Protein AF-Q31PN4-F1 (afdb_monomer)

Foldseek 3Di:
DADDADDPLLVLLCVQPLVVLLVLLVVLLVVVVVVDQKDKDKDKDWAFDPPADPVLVVLLVVLVVCLVVDDPVCNVVSVVVNVVGTGTDIWIKMWIDHPPDIDIDTSSVLSCCLQPVPDDPPDDGNSHGDCQQADPVSHGPNVSSNVSSNVSSVVVVVVSVVVPDDPPPPDD

Nearest PDB structures (foldseek):
  6ywy-assembly1_g  TM=1.983E-01  e=2.028E+00  Neurospora crassa
  2psm-assembly2_B  TM=2.225E-01  e=4.248E+00  Mus musculus

pLDDT: mean 89.99, std 12.26, range [38.69, 97.94]

Sequence (172 aa):
MPPTFVTDQAWQAAEAVLQPSFIRLIDNLRQVLEASDWQHQVDQQLLWPEGTSDQDQQRWQDLELQLYRASEEEAPALEQELAALPTPQPVYTLQLEQGDRHHQFDLWELCWQLCCPAWQPSGDYDGQVDPVLLTPDGECDWDQLEIKTRQFVEQLLARLNSASEPETVSDR

Solvent-accessible surface area (backbone atoms only — not comparable to full-atom values): 10001 Å² total; per-residue (Å²): 104,82,82,52,55,80,42,73,68,32,40,51,44,41,65,44,35,52,63,63,44,44,54,48,41,54,52,41,44,51,60,54,38,76,77,46,84,49,46,74,47,80,47,80,46,74,49,64,55,91,89,68,47,74,68,58,55,52,50,45,55,57,41,51,61,46,44,78,70,43,51,86,83,51,32,63,61,42,52,56,55,48,71,75,47,90,72,57,44,83,43,45,35,41,40,38,40,48,90,94,46,74,48,78,42,54,51,63,59,53,36,43,44,70,44,19,74,83,55,49,75,87,53,94,51,78,27,65,54,46,66,72,38,38,40,100,87,53,42,55,27,65,67,48,41,51,55,51,39,45,52,51,47,54,50,52,54,49,47,65,60,55,75,66,65,75,82,77,80,77,87,127

Radius of gyration: 20.25 Å; Cα contacts (8 Å, |Δi|>4): 193; chains: 1; bounding box: 44×60×55 Å

Secondary structure (DSSP, 8-state):
-PPP--SHHHHHHHHHHHHHHHHHHHHHHHHHHHTSS-EEEEEEEEEPPTT--HHHHHHHHHHHHHHTT--TTTHHHHHHHHTTSPPPEEEEEEEEEETTEEEEEEHHHHHHHHH-TT--TTS-------GGGB-TTSSB-HHHHHHHHHHHHHHHHHHHHHTT--------

Organism: Synechococcus elongatus (strain ATCC 33912 / PCC 7942 / FACHB-805) (NCBI:txid1140)

Mean predicted aligned error: 7.04 Å

Structure (mmCIF, N/CA/C/O backbone):
data_AF-Q31PN4-F1
#
_entry.id   AF-Q31PN4-F1
#
loop_
_atom_site.group_PDB
_atom_site.id
_atom_site.type_symbol
_atom_site.label_atom_id
_atom_site.label_alt_id
_atom_site.label_comp_id
_atom_site.label_asym_id
_atom_site.label_entity_id
_atom_site.label_seq_id
_atom_site.pdbx_PDB_ins_code
_atom_site.Cartn_x
_atom_site.Cartn_y
_atom_site.Cartn_z
_atom_site.occupancy
_atom_site.B_iso_or_equiv
_atom_site.auth_seq_id
_atom_site.auth_comp_id
_atom_site.auth_asym_id
_atom_site.auth_atom_id
_atom_site.pdbx_PDB_model_num
ATOM 1 N N . MET A 1 1 ? 1.015 -12.247 5.295 1.00 69.88 1 MET A N 1
ATOM 2 C CA . MET A 1 1 ? 1.498 -11.436 6.444 1.00 69.88 1 MET A CA 1
ATOM 3 C C . MET A 1 1 ? 2.506 -10.432 5.929 1.00 69.88 1 MET A C 1
ATOM 5 O O . MET A 1 1 ? 3.342 -10.865 5.155 1.00 69.88 1 MET A O 1
ATOM 9 N N . PRO A 1 2 ? 2.481 -9.160 6.346 1.00 79.69 2 PRO A N 1
ATOM 10 C CA . PRO A 1 2 ? 3.477 -8.181 5.909 1.00 79.69 2 PRO A CA 1
ATOM 11 C C . PRO A 1 2 ? 4.916 -8.596 6.281 1.00 79.69 2 PRO A C 1
ATOM 13 O O . PRO A 1 2 ? 5.099 -9.354 7.240 1.00 79.69 2 PRO A O 1
ATOM 16 N N . PRO A 1 3 ? 5.942 -8.107 5.558 1.00 82.44 3 PRO A N 1
ATOM 17 C CA . PRO A 1 3 ? 7.336 -8.240 5.971 1.00 82.44 3 PRO A CA 1
ATOM 18 C C . PRO A 1 3 ? 7.581 -7.580 7.335 1.00 82.44 3 PRO A C 1
ATOM 20 O O . PRO A 1 3 ? 7.046 -6.509 7.625 1.00 82.44 3 PRO A O 1
ATOM 23 N N . THR A 1 4 ? 8.435 -8.199 8.151 1.00 85.44 4 THR A N 1
ATOM 24 C CA . THR A 1 4 ? 8.878 -7.636 9.433 1.00 85.44 4 THR A CA 1
ATOM 25 C C . THR A 1 4 ? 10.203 -6.905 9.243 1.00 85.44 4 THR A C 1
ATOM 27 O O . THR A 1 4 ? 11.208 -7.518 8.894 1.00 85.44 4 THR A O 1
ATOM 30 N N . PHE A 1 5 ? 10.220 -5.602 9.512 1.00 87.12 5 PHE A N 1
ATOM 31 C CA . PHE A 1 5 ? 11.425 -4.772 9.470 1.00 87.12 5 PHE A CA 1
ATOM 32 C C . PHE A 1 5 ? 12.066 -4.718 10.861 1.00 87.12 5 PHE A C 1
ATOM 34 O O . PHE A 1 5 ? 11.490 -4.153 11.788 1.00 87.12 5 PHE A O 1
ATOM 41 N N . VAL A 1 6 ? 13.233 -5.353 11.023 1.00 86.50 6 VAL A N 1
ATOM 42 C CA . VAL A 1 6 ? 13.839 -5.589 12.352 1.00 86.50 6 VAL A CA 1
ATOM 43 C C . VAL A 1 6 ? 14.706 -4.422 12.835 1.00 86.50 6 VAL A C 1
ATOM 45 O O . VAL A 1 6 ? 14.822 -4.203 14.039 1.00 86.50 6 VAL A O 1
ATOM 48 N N . THR A 1 7 ? 15.339 -3.685 11.922 1.00 90.19 7 THR A N 1
ATOM 49 C CA . THR A 1 7 ? 16.259 -2.588 12.261 1.00 90.19 7 THR A CA 1
ATOM 50 C C . THR A 1 7 ? 15.661 -1.235 11.901 1.00 90.19 7 THR A C 1
ATOM 52 O O . THR A 1 7 ? 14.897 -1.133 10.942 1.00 90.19 7 THR A O 1
ATOM 55 N N . ASP A 1 8 ? 16.069 -0.179 12.612 1.00 90.25 8 ASP A N 1
ATOM 56 C CA . ASP A 1 8 ? 15.654 1.198 12.303 1.00 90.25 8 ASP A CA 1
ATOM 57 C C . ASP A 1 8 ? 15.979 1.572 10.851 1.00 90.25 8 ASP A C 1
ATOM 59 O O . ASP A 1 8 ? 15.171 2.188 10.166 1.00 90.25 8 ASP A O 1
ATOM 63 N N . GLN A 1 9 ? 17.140 1.136 10.351 1.00 90.69 9 GLN A N 1
ATOM 64 C CA . GLN A 1 9 ? 17.549 1.366 8.966 1.00 90.69 9 GLN A CA 1
ATOM 65 C C . GLN A 1 9 ? 16.625 0.657 7.964 1.00 90.69 9 GLN A C 1
ATOM 67 O O . GLN A 1 9 ? 16.260 1.243 6.948 1.00 90.69 9 GLN A O 1
ATOM 72 N N . ALA A 1 10 ? 16.236 -0.592 8.240 1.00 91.12 10 ALA A N 1
ATOM 73 C CA . ALA A 1 10 ? 15.297 -1.327 7.396 1.00 91.12 10 ALA A CA 1
ATOM 74 C C . ALA A 1 10 ? 13.911 -0.667 7.402 1.00 91.12 10 ALA A C 1
ATOM 76 O O . ALA A 1 10 ? 13.257 -0.585 6.366 1.00 91.12 10 ALA A O 1
ATOM 77 N N . TRP A 1 11 ? 13.497 -0.143 8.557 1.00 92.31 11 TRP A N 1
ATOM 78 C CA . TRP A 1 11 ? 12.243 0.585 8.707 1.00 92.31 11 TRP A CA 1
ATOM 79 C C . TRP A 1 11 ? 12.240 1.902 7.923 1.00 92.31 11 TRP A C 1
ATOM 81 O O . TRP A 1 11 ? 11.311 2.154 7.164 1.00 92.31 11 TRP A O 1
ATOM 91 N N . GLN A 1 12 ? 13.305 2.700 8.035 1.00 92.75 12 GLN A N 1
ATOM 92 C CA . GLN A 1 12 ? 13.472 3.949 7.282 1.00 92.75 12 GLN A CA 1
ATOM 93 C C . GLN A 1 12 ? 13.471 3.705 5.769 1.00 92.75 12 GLN A C 1
ATOM 95 O O . GLN A 1 12 ? 12.808 4.420 5.022 1.00 92.75 12 GLN A O 1
ATOM 100 N N . ALA A 1 13 ? 14.167 2.658 5.319 1.00 94.00 13 ALA A N 1
ATOM 101 C CA . ALA A 1 13 ? 14.159 2.249 3.920 1.00 94.00 13 ALA A CA 1
ATOM 102 C C . ALA A 1 13 ? 12.745 1.883 3.443 1.00 94.00 13 ALA A C 1
ATOM 104 O O . ALA A 1 13 ? 12.325 2.309 2.369 1.00 94.00 13 ALA A O 1
ATOM 105 N N . ALA A 1 14 ? 11.999 1.113 4.240 1.00 93.50 14 ALA A N 1
ATOM 106 C CA . ALA A 1 14 ? 10.629 0.722 3.924 1.00 93.50 14 ALA A CA 1
ATOM 107 C C . ALA A 1 14 ? 9.690 1.931 3.855 1.00 93.50 14 ALA A C 1
ATOM 109 O O . ALA A 1 14 ? 8.929 2.061 2.897 1.00 93.50 14 ALA A O 1
ATOM 110 N N . GLU A 1 15 ? 9.776 2.837 4.827 1.00 93.50 15 GLU A N 1
ATOM 111 C CA . GLU A 1 15 ? 8.999 4.076 4.861 1.00 93.50 15 GLU A CA 1
ATOM 112 C C . GLU A 1 15 ? 9.251 4.935 3.615 1.00 93.50 15 GLU A C 1
ATOM 114 O O . GLU A 1 15 ? 8.301 5.437 3.013 1.00 93.50 15 GLU A O 1
ATOM 119 N N . ALA A 1 16 ? 10.509 5.023 3.168 1.00 95.38 16 ALA A N 1
ATOM 120 C CA . ALA A 1 16 ? 10.875 5.788 1.983 1.00 95.38 16 ALA A CA 1
ATOM 121 C C . ALA A 1 16 ? 10.234 5.249 0.691 1.00 95.38 16 ALA A C 1
ATOM 123 O O . ALA A 1 16 ? 9.900 6.045 -0.186 1.00 95.38 16 ALA A O 1
ATOM 124 N N . VAL A 1 17 ? 10.049 3.926 0.549 1.00 96.75 17 VAL A N 1
ATOM 125 C CA . VAL A 1 17 ? 9.637 3.321 -0.735 1.00 96.75 17 VAL A CA 1
ATOM 126 C C . VAL A 1 17 ? 8.220 2.764 -0.773 1.00 96.75 17 VAL A C 1
ATOM 128 O O . VAL A 1 17 ? 7.647 2.702 -1.859 1.00 96.75 17 VAL A O 1
ATOM 131 N N . LEU A 1 18 ? 7.628 2.333 0.347 1.00 94.00 18 LEU A N 1
ATOM 132 C CA . LEU A 1 18 ? 6.382 1.553 0.320 1.00 94.00 18 LEU A CA 1
ATOM 133 C C . LEU A 1 18 ? 5.212 2.336 -0.282 1.00 94.00 18 LEU A C 1
ATOM 135 O O . LEU A 1 18 ? 4.536 1.828 -1.176 1.00 94.00 18 LEU A O 1
ATOM 139 N N . GLN A 1 19 ? 4.989 3.578 0.153 1.00 93.50 19 GLN A N 1
ATOM 140 C CA . GLN A 1 19 ? 3.889 4.389 -0.375 1.00 93.50 19 GLN A CA 1
ATOM 141 C C . GLN A 1 19 ? 4.109 4.774 -1.856 1.00 93.50 19 GLN A C 1
ATOM 143 O O . GLN A 1 19 ? 3.200 4.525 -2.655 1.00 93.50 19 GLN A O 1
ATOM 148 N N . PRO A 1 20 ? 5.284 5.294 -2.276 1.00 96.31 20 PRO A N 1
ATOM 149 C CA . PRO A 1 20 ? 5.582 5.509 -3.693 1.00 96.31 20 PRO A CA 1
ATOM 150 C C . PRO A 1 20 ? 5.377 4.261 -4.554 1.00 96.31 20 PRO A C 1
ATOM 152 O O . PRO A 1 20 ? 4.792 4.340 -5.637 1.00 96.31 20 PRO A O 1
ATOM 155 N N . SER A 1 21 ? 5.819 3.104 -4.057 1.00 97.06 21 SER A N 1
ATOM 156 C CA . SER A 1 21 ? 5.741 1.836 -4.783 1.00 97.06 21 SER A CA 1
ATOM 157 C C . SER A 1 21 ? 4.311 1.357 -4.947 1.00 97.06 21 SER A C 1
ATOM 159 O O . SER A 1 21 ? 3.936 0.940 -6.040 1.00 97.06 21 SER A O 1
ATOM 161 N N . PHE A 1 22 ? 3.487 1.479 -3.907 1.00 96.00 22 PHE A N 1
ATOM 162 C CA . PHE A 1 22 ? 2.076 1.114 -3.974 1.00 96.00 22 PHE A CA 1
ATOM 163 C C . PHE A 1 22 ? 1.324 1.957 -5.015 1.00 96.00 22 PHE A C 1
ATOM 165 O O . PHE A 1 22 ? 0.595 1.420 -5.849 1.00 96.00 22 PHE A O 1
ATOM 172 N N . ILE A 1 23 ? 1.563 3.275 -5.029 1.00 94.75 23 ILE A N 1
ATOM 173 C CA . ILE A 1 23 ? 0.966 4.190 -6.013 1.00 94.75 23 ILE A CA 1
ATOM 174 C C . ILE A 1 23 ? 1.411 3.816 -7.432 1.00 94.75 23 ILE A C 1
ATOM 176 O O . ILE A 1 23 ? 0.576 3.662 -8.326 1.00 94.75 23 ILE A O 1
ATOM 180 N N . ARG A 1 24 ? 2.720 3.628 -7.647 1.00 97.19 24 ARG A N 1
ATOM 181 C CA . ARG A 1 24 ? 3.263 3.287 -8.971 1.00 97.19 24 ARG A CA 1
ATOM 182 C C . ARG A 1 24 ? 2.794 1.929 -9.464 1.00 97.19 24 ARG A C 1
ATOM 184 O O . ARG A 1 24 ? 2.563 1.783 -10.664 1.00 97.19 24 ARG A O 1
ATOM 191 N N . LEU A 1 25 ? 2.631 0.962 -8.564 1.00 97.31 25 LEU A N 1
ATOM 192 C CA . LEU A 1 25 ? 2.119 -0.365 -8.880 1.00 97.31 25 LEU A CA 1
ATOM 193 C C . LEU A 1 25 ? 0.700 -0.282 -9.435 1.00 97.31 25 LEU A C 1
ATOM 195 O O . LEU A 1 25 ? 0.440 -0.834 -10.501 1.00 97.31 25 LEU A O 1
ATOM 199 N N . ILE A 1 26 ? -0.196 0.439 -8.757 1.00 95.50 26 ILE A N 1
ATOM 200 C CA . ILE A 1 26 ? -1.581 0.619 -9.213 1.00 95.50 26 ILE A CA 1
ATOM 201 C C . ILE A 1 26 ? -1.624 1.345 -10.560 1.00 95.50 26 ILE A C 1
ATOM 203 O O . ILE A 1 26 ? -2.346 0.920 -11.463 1.00 95.50 26 ILE A O 1
ATOM 207 N N . ASP A 1 27 ? -0.838 2.413 -10.716 1.00 95.94 27 ASP A N 1
ATOM 208 C CA . ASP A 1 27 ? -0.781 3.173 -11.966 1.00 95.94 27 ASP A CA 1
ATOM 209 C C . ASP A 1 27 ? -0.331 2.302 -13.149 1.00 95.94 27 ASP A C 1
ATOM 211 O O . ASP A 1 27 ? -0.982 2.304 -14.198 1.00 95.94 27 ASP A O 1
ATOM 215 N N . ASN A 1 28 ? 0.743 1.526 -12.971 1.00 96.75 28 ASN A N 1
ATOM 216 C CA . ASN A 1 28 ? 1.262 0.630 -14.004 1.00 96.75 28 ASN A CA 1
ATOM 217 C C . ASN A 1 28 ? 0.309 -0.542 -14.277 1.00 96.75 28 ASN A C 1
ATOM 219 O O . ASN A 1 28 ? 0.103 -0.891 -15.438 1.00 96.75 28 ASN A O 1
ATOM 223 N N . LEU A 1 29 ? -0.316 -1.122 -13.244 1.00 96.25 29 LEU A N 1
ATOM 224 C CA . LEU A 1 29 ? -1.352 -2.148 -13.414 1.00 96.25 29 LEU A CA 1
ATOM 225 C C . LEU A 1 29 ? -2.485 -1.629 -14.294 1.00 96.25 29 LEU A C 1
ATOM 227 O O . LEU A 1 29 ? -2.815 -2.275 -15.283 1.00 96.25 29 LEU A O 1
ATOM 231 N N . ARG A 1 30 ? -3.029 -0.444 -13.991 1.00 94.38 30 ARG A N 1
ATOM 232 C CA . ARG A 1 30 ? -4.083 0.181 -14.800 1.00 94.38 30 ARG A CA 1
ATOM 233 C C . ARG A 1 30 ? -3.638 0.356 -16.252 1.00 94.38 30 ARG A C 1
ATOM 235 O O . ARG A 1 30 ? -4.327 -0.108 -17.152 1.00 94.38 30 ARG A O 1
ATOM 242 N N . GLN A 1 31 ? -2.477 0.972 -16.480 1.00 94.94 31 GLN A N 1
ATOM 243 C CA . GLN A 1 31 ? -1.985 1.252 -17.832 1.00 94.94 31 GLN A CA 1
ATOM 244 C C . GLN A 1 31 ? -1.778 -0.024 -18.661 1.00 94.94 31 GLN A C 1
ATOM 246 O O . GLN A 1 31 ? -2.127 -0.065 -19.841 1.00 94.94 31 GLN A O 1
ATOM 251 N N . VAL A 1 32 ? -1.204 -1.067 -18.059 1.00 94.38 32 VAL A N 1
ATOM 252 C CA . VAL A 1 32 ? -0.959 -2.333 -18.756 1.00 94.38 32 VAL A CA 1
ATOM 253 C C . VAL A 1 32 ? -2.271 -3.091 -18.988 1.00 94.38 32 VAL A C 1
ATOM 255 O O . VAL A 1 32 ? -2.466 -3.645 -20.070 1.00 94.38 32 VAL A O 1
ATOM 258 N N . LEU A 1 33 ? -3.190 -3.094 -18.018 1.00 94.06 33 LEU A N 1
ATOM 259 C CA . LEU A 1 33 ? -4.480 -3.777 -18.139 1.00 94.06 33 LEU A CA 1
ATOM 260 C C . LEU A 1 33 ? -5.401 -3.116 -19.170 1.00 94.06 33 LEU A C 1
ATOM 262 O O . LEU A 1 33 ? -6.079 -3.837 -19.897 1.00 94.06 33 LEU A O 1
ATOM 266 N N . GLU A 1 34 ? -5.375 -1.785 -19.296 1.00 93.00 34 GLU A N 1
ATOM 267 C CA . GLU A 1 34 ? -6.093 -1.033 -20.341 1.00 93.00 34 GLU A CA 1
ATOM 268 C C . GLU A 1 34 ? -5.691 -1.452 -21.766 1.00 93.00 34 GLU A C 1
ATOM 270 O O . GLU A 1 34 ? -6.499 -1.363 -22.690 1.00 93.00 34 GLU A O 1
ATOM 275 N N . ALA A 1 35 ? -4.454 -1.919 -21.949 1.00 90.81 35 ALA A N 1
ATOM 276 C CA . ALA A 1 35 ? -3.947 -2.424 -23.224 1.00 90.81 35 ALA A CA 1
ATOM 277 C C . ALA A 1 35 ? -4.102 -3.950 -23.386 1.00 90.81 35 ALA A C 1
ATOM 279 O O . ALA A 1 35 ? -3.643 -4.507 -24.385 1.00 90.81 35 ALA A O 1
ATOM 280 N N . SER A 1 36 ? -4.707 -4.630 -22.410 1.00 92.19 36 SER A N 1
ATOM 281 C CA . SER A 1 36 ? -4.840 -6.086 -22.370 1.00 92.19 36 SER A CA 1
ATOM 282 C C . SER A 1 36 ? -6.281 -6.546 -22.597 1.00 92.19 36 SER A C 1
ATOM 284 O O . SER A 1 36 ? -7.226 -5.767 -22.514 1.00 92.19 36 SER A O 1
ATOM 286 N N . ASP A 1 37 ? -6.451 -7.847 -22.821 1.00 93.06 37 ASP A N 1
ATOM 287 C CA . ASP A 1 37 ? -7.767 -8.487 -22.924 1.00 93.06 37 ASP A CA 1
ATOM 288 C C . ASP A 1 37 ? -8.370 -8.868 -21.553 1.00 93.06 37 ASP A C 1
ATOM 290 O O . ASP A 1 37 ? -9.447 -9.468 -21.494 1.00 93.06 37 ASP A O 1
ATOM 294 N N . TRP A 1 38 ? -7.679 -8.565 -20.448 1.00 94.31 38 TRP A N 1
ATOM 295 C CA . TRP A 1 38 ? -8.165 -8.837 -19.097 1.00 94.31 38 TRP A CA 1
ATOM 296 C C . TRP A 1 38 ? -9.160 -7.764 -18.656 1.00 94.31 38 TRP A C 1
ATOM 298 O O . TRP A 1 38 ? -8.850 -6.571 -18.611 1.00 94.31 38 TRP A O 1
ATOM 308 N N . GLN A 1 39 ? -10.351 -8.197 -18.253 1.00 94.44 39 GLN A N 1
ATOM 309 C CA . GLN A 1 39 ? -11.247 -7.366 -17.457 1.00 94.44 39 GLN A CA 1
ATOM 310 C C . GLN A 1 39 ? -10.681 -7.264 -16.044 1.00 94.44 39 GLN A C 1
ATOM 312 O O . GLN A 1 39 ? -10.155 -8.245 -15.519 1.00 94.44 39 GLN A O 1
ATOM 317 N N . HIS A 1 40 ? -10.762 -6.080 -15.440 1.00 94.50 40 HIS A N 1
ATOM 318 C CA . HIS A 1 40 ? -10.183 -5.841 -14.126 1.00 94.50 40 HIS A CA 1
ATOM 319 C C . HIS A 1 40 ? -11.108 -5.032 -13.222 1.00 94.50 40 HIS A C 1
ATOM 321 O O . HIS A 1 40 ? -11.772 -4.093 -13.664 1.00 94.50 40 HIS A O 1
ATOM 327 N N . GLN A 1 41 ? -11.106 -5.375 -11.936 1.00 94.00 41 GLN A N 1
ATOM 328 C CA . GLN A 1 41 ? -11.793 -4.636 -10.884 1.00 94.00 41 GLN A CA 1
ATOM 329 C C . GLN A 1 41 ? -10.883 -4.543 -9.661 1.00 94.00 41 GLN A C 1
ATOM 331 O O . GLN A 1 41 ? -10.330 -5.546 -9.212 1.00 94.00 41 GLN A O 1
ATOM 336 N N . VAL A 1 42 ? -10.740 -3.335 -9.117 1.00 92.31 42 VAL A N 1
ATOM 337 C CA . VAL A 1 42 ? -10.093 -3.118 -7.820 1.00 92.31 42 VAL A CA 1
ATOM 338 C C . VAL A 1 42 ? -11.184 -2.981 -6.769 1.00 92.31 42 VAL A C 1
ATOM 340 O O . VAL A 1 42 ? -12.087 -2.161 -6.925 1.00 92.31 42 VAL A O 1
ATOM 343 N N . ASP A 1 43 ? -11.099 -3.789 -5.719 1.00 91.38 43 ASP A N 1
ATOM 344 C CA . ASP A 1 43 ? -11.986 -3.728 -4.563 1.00 91.38 43 ASP A CA 1
ATOM 345 C C . ASP A 1 43 ? -11.210 -3.295 -3.318 1.00 91.38 43 ASP A C 1
ATOM 347 O O . ASP A 1 43 ? -10.045 -3.662 -3.142 1.00 91.38 43 ASP A O 1
ATOM 351 N N . GLN A 1 44 ? -11.861 -2.514 -2.462 1.00 91.44 44 GLN A N 1
ATOM 352 C CA . GLN A 1 44 ? -11.319 -2.072 -1.185 1.00 91.44 44 GLN A CA 1
ATOM 353 C C . GLN A 1 44 ? -12.227 -2.577 -0.070 1.00 91.44 44 GLN A C 1
ATOM 355 O O . GLN A 1 44 ? -13.396 -2.202 0.017 1.00 91.44 44 GLN A O 1
ATOM 360 N N . GLN A 1 45 ? -11.662 -3.381 0.822 1.00 89.75 45 GLN A N 1
ATOM 361 C CA . GLN A 1 45 ? -12.370 -3.947 1.962 1.00 89.75 45 GLN A CA 1
ATOM 362 C C . GLN A 1 45 ? -11.659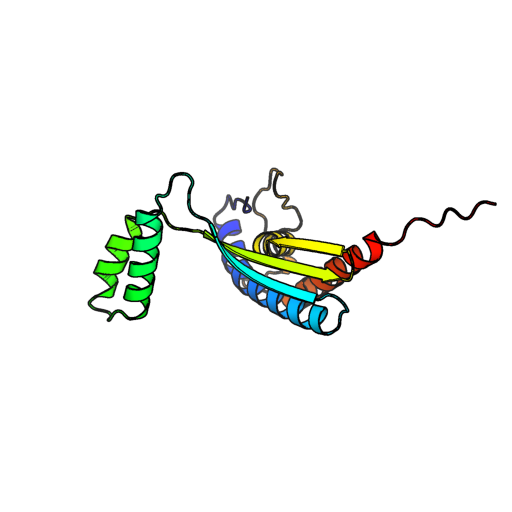 -3.581 3.263 1.00 89.75 45 GLN A C 1
ATOM 364 O O . GLN A 1 45 ? -10.441 -3.416 3.302 1.00 89.75 45 GLN A O 1
ATOM 369 N N . LEU A 1 46 ? -12.428 -3.459 4.342 1.00 91.44 46 LEU A N 1
ATOM 370 C CA . LEU A 1 46 ? -11.896 -3.313 5.691 1.00 91.44 46 LEU A CA 1
ATOM 371 C C . LEU A 1 46 ? -11.824 -4.694 6.338 1.00 91.44 46 LEU A C 1
ATOM 373 O O . LEU A 1 46 ? -12.852 -5.317 6.602 1.00 91.44 46 LEU A O 1
ATOM 377 N N . LEU A 1 47 ? -10.607 -5.169 6.589 1.00 90.44 47 LEU A N 1
ATOM 378 C CA . LEU A 1 47 ? -10.379 -6.393 7.340 1.00 90.44 47 LEU A CA 1
ATOM 379 C C . LEU A 1 47 ? -10.319 -6.060 8.830 1.00 90.44 47 LEU A C 1
ATOM 381 O O . LEU A 1 47 ? -9.383 -5.412 9.300 1.00 90.44 47 LEU A O 1
ATOM 385 N N . TRP A 1 48 ? -11.327 -6.503 9.572 1.00 92.62 48 TRP A N 1
ATOM 386 C CA . TRP A 1 48 ? -11.411 -6.272 11.009 1.00 92.62 48 TRP A CA 1
ATOM 387 C C . TRP A 1 48 ? -10.585 -7.286 11.804 1.00 92.62 48 TRP A C 1
ATOM 389 O O . TRP A 1 48 ? -10.511 -8.454 11.411 1.00 92.62 48 TRP A O 1
ATOM 399 N N . PRO A 1 49 ? -10.019 -6.882 12.956 1.00 93.00 49 PRO A N 1
ATOM 400 C CA . PRO A 1 49 ? -9.439 -7.820 13.906 1.00 93.00 49 PRO A CA 1
ATOM 401 C C . PRO A 1 49 ? -10.443 -8.908 14.307 1.00 93.00 49 PRO A C 1
ATOM 403 O O . PRO A 1 49 ? -11.644 -8.647 14.446 1.00 93.00 49 PRO A O 1
ATOM 406 N N . GLU A 1 50 ? -9.946 -10.127 14.520 1.00 91.62 50 GLU A N 1
ATOM 407 C CA . GLU A 1 50 ? -10.783 -11.257 14.924 1.00 91.62 50 GLU A CA 1
ATOM 408 C C . GLU A 1 50 ? -11.550 -10.935 16.217 1.00 91.62 50 GLU A C 1
ATOM 410 O O . GLU A 1 50 ? -10.988 -10.427 17.187 1.00 91.62 50 GLU A O 1
ATOM 415 N N . GLY A 1 51 ? -12.855 -11.220 16.225 1.00 92.19 51 GLY A N 1
ATOM 416 C CA . GLY A 1 51 ? -13.730 -10.947 17.366 1.00 92.19 51 GLY A CA 1
ATOM 417 C C . GLY A 1 51 ? -14.298 -9.524 17.435 1.00 92.19 51 GLY A C 1
ATOM 418 O O . GLY A 1 51 ? -15.016 -9.226 18.388 1.00 92.19 51 GLY A O 1
ATOM 419 N N . THR A 1 52 ? -14.037 -8.659 16.447 1.00 94.38 52 THR A N 1
ATOM 420 C CA . THR A 1 52 ? -14.663 -7.325 16.382 1.00 94.38 52 THR A CA 1
ATOM 421 C C . THR A 1 52 ? -16.167 -7.441 16.125 1.00 94.38 52 THR A C 1
ATOM 423 O O . THR A 1 52 ? -16.586 -8.030 15.127 1.00 94.38 52 THR A O 1
ATOM 426 N N . SER A 1 53 ? -16.986 -6.863 17.008 1.00 96.00 53 SER A N 1
ATOM 427 C CA . SER A 1 53 ? -18.448 -6.914 16.898 1.00 96.00 53 SER A CA 1
ATOM 428 C C . SER A 1 53 ? -18.980 -5.978 15.809 1.00 96.00 53 SER A C 1
ATOM 430 O O . SER A 1 53 ? -18.426 -4.901 15.610 1.00 96.00 53 SER A O 1
ATOM 432 N N . ASP A 1 54 ? -20.098 -6.322 15.161 1.00 95.12 54 ASP A N 1
ATOM 433 C CA . ASP A 1 54 ? -20.742 -5.456 14.154 1.00 95.12 54 ASP A CA 1
ATOM 434 C C . ASP A 1 54 ? -21.056 -4.049 14.698 1.00 95.12 54 ASP A C 1
ATOM 4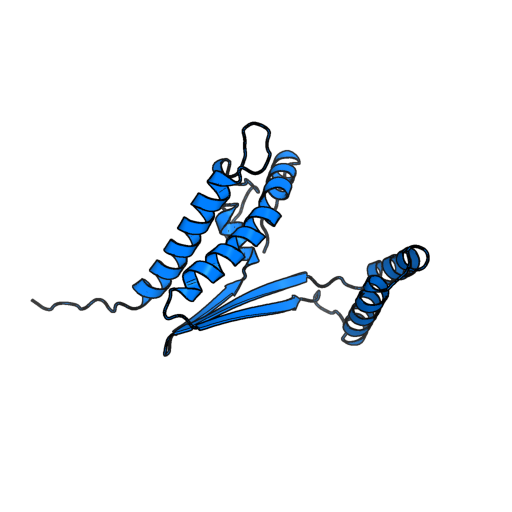36 O O . ASP A 1 54 ? -21.005 -3.061 13.967 1.00 95.12 54 ASP A O 1
ATOM 440 N N . GLN A 1 55 ? -21.348 -3.942 16.001 1.00 96.06 55 GLN A N 1
ATOM 441 C CA . GLN A 1 55 ? -21.583 -2.662 16.667 1.00 96.06 55 GLN A CA 1
ATOM 442 C C . GLN A 1 55 ? -20.314 -1.803 16.717 1.00 96.06 55 GLN A C 1
ATOM 444 O O . GLN A 1 55 ? -20.390 -0.600 16.468 1.00 96.06 55 GLN A O 1
ATOM 449 N N . ASP A 1 56 ? -19.162 -2.402 17.023 1.00 95.81 56 ASP A N 1
ATOM 450 C CA . ASP A 1 56 ? -17.881 -1.691 17.033 1.00 95.81 56 ASP A CA 1
ATOM 451 C C . ASP A 1 56 ? -17.462 -1.302 15.613 1.00 95.81 56 ASP A C 1
ATOM 453 O O . ASP A 1 56 ? -17.001 -0.180 15.409 1.00 95.81 56 ASP A O 1
ATOM 457 N N . GLN A 1 57 ? -17.700 -2.178 14.627 1.00 95.50 57 GLN A N 1
ATOM 458 C CA . GLN A 1 57 ? -17.443 -1.880 13.214 1.00 95.50 57 GLN A CA 1
ATOM 459 C C . GLN A 1 57 ? -18.258 -0.669 12.747 1.00 95.50 57 GLN A C 1
ATOM 461 O O . GLN A 1 57 ? -17.703 0.269 12.175 1.00 95.50 57 GLN A O 1
ATOM 466 N N . GLN A 1 58 ? -19.565 -0.655 13.033 1.00 96.06 58 GLN A N 1
ATOM 467 C CA . GLN A 1 58 ? -20.439 0.461 12.671 1.00 96.06 58 GLN A CA 1
ATOM 468 C C . GLN A 1 58 ? -20.026 1.748 13.389 1.00 96.06 58 GLN A C 1
ATOM 470 O O . GLN A 1 58 ? -19.935 2.802 12.764 1.00 96.06 58 GLN A O 1
ATOM 475 N N . ARG A 1 59 ? -19.730 1.668 14.694 1.00 96.56 59 ARG A N 1
ATOM 476 C CA . ARG A 1 59 ? -19.313 2.838 15.475 1.00 96.56 59 ARG A CA 1
ATOM 477 C C . ARG A 1 59 ? -18.013 3.436 14.943 1.00 96.56 59 ARG A C 1
ATOM 479 O O . ARG A 1 59 ? -17.904 4.656 14.867 1.00 96.56 59 ARG A O 1
ATOM 486 N N . TRP A 1 60 ? -17.046 2.600 14.576 1.00 96.38 60 TRP A N 1
ATOM 487 C CA . TRP A 1 60 ? -15.787 3.054 13.991 1.00 96.38 60 TRP A CA 1
ATOM 488 C C . TRP A 1 60 ? -16.027 3.778 12.661 1.00 96.38 60 TRP A C 1
ATOM 490 O O . TRP A 1 60 ? -15.522 4.882 12.481 1.00 96.38 60 TRP A O 1
ATOM 500 N N . GLN A 1 61 ? -16.866 3.224 11.776 1.00 94.25 61 GLN A N 1
ATOM 501 C CA . GLN A 1 61 ? -17.204 3.857 10.491 1.00 94.25 61 GLN A CA 1
ATOM 502 C C . GLN A 1 61 ? -17.915 5.205 10.684 1.00 94.25 61 GLN A C 1
ATOM 504 O O . GLN A 1 61 ? -17.603 6.188 10.011 1.00 94.25 61 GLN A O 1
ATOM 509 N N . ASP A 1 62 ? -18.845 5.278 11.637 1.00 95.88 62 ASP A N 1
ATOM 510 C CA . ASP A 1 62 ? -19.559 6.517 11.950 1.00 95.88 62 ASP A CA 1
ATOM 511 C C . ASP A 1 62 ? -18.613 7.594 12.510 1.00 95.88 62 ASP A C 1
ATOM 513 O O . ASP A 1 62 ? -18.768 8.777 12.192 1.00 95.88 62 ASP A O 1
ATOM 517 N N . LEU A 1 63 ? -17.644 7.208 13.348 1.00 96.31 63 LEU A N 1
ATOM 518 C CA . LEU A 1 63 ? -16.636 8.115 13.904 1.00 96.31 63 LEU A CA 1
ATOM 519 C C . LEU A 1 63 ? -15.637 8.579 12.838 1.00 96.31 63 LEU A C 1
ATOM 521 O O . LEU A 1 63 ? -15.312 9.762 12.808 1.00 96.31 63 LEU A O 1
ATOM 525 N N . GLU A 1 64 ? -15.199 7.700 11.933 1.00 94.62 64 GLU A N 1
ATOM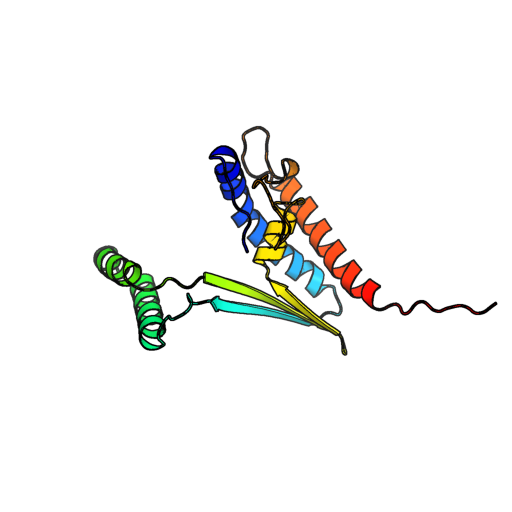 526 C CA . GLU A 1 64 ? -14.329 8.062 10.806 1.00 94.62 64 GLU A CA 1
ATOM 527 C C . GLU A 1 64 ? -15.002 9.110 9.899 1.00 94.62 64 GLU A C 1
ATOM 529 O O . GLU A 1 64 ? -14.412 10.143 9.572 1.00 94.62 64 GLU A O 1
ATOM 534 N N . LEU A 1 65 ? -16.279 8.903 9.552 1.00 94.00 65 LEU A N 1
ATOM 535 C CA . LEU A 1 65 ? -17.055 9.852 8.747 1.00 94.00 65 LEU A CA 1
ATOM 536 C C . LEU A 1 65 ? -17.251 11.205 9.437 1.00 94.00 65 LEU A C 1
ATOM 538 O O . LEU A 1 65 ? -17.309 12.235 8.756 1.00 94.00 65 LEU A O 1
ATOM 542 N N . GLN A 1 66 ? -17.391 11.209 10.764 1.00 95.94 66 GLN A N 1
ATOM 543 C CA . GLN A 1 66 ? -17.457 12.435 11.557 1.00 95.94 66 GLN A CA 1
ATOM 544 C C . GLN A 1 66 ? -16.107 13.142 11.578 1.00 95.94 66 GLN A C 1
ATOM 546 O O . GLN A 1 66 ? -16.059 14.333 11.287 1.00 95.94 66 GLN A O 1
ATOM 551 N N . LEU A 1 67 ? -15.024 12.408 11.842 1.00 95.81 67 LEU A N 1
ATOM 552 C CA . LEU A 1 67 ? -13.665 12.940 11.898 1.00 95.81 67 LEU A CA 1
ATOM 553 C C . LEU A 1 67 ? -13.265 13.590 10.570 1.00 95.81 67 LEU A C 1
ATOM 555 O O . LEU A 1 67 ? -12.738 14.697 10.569 1.00 95.81 67 LEU A O 1
ATOM 559 N N . TYR A 1 68 ? -13.613 12.975 9.434 1.00 92.69 68 TYR A N 1
ATOM 560 C CA . TYR A 1 68 ? -13.374 13.546 8.102 1.00 92.69 68 TYR A CA 1
ATOM 561 C C . TYR A 1 68 ? -14.005 14.937 7.902 1.00 92.69 68 TYR A C 1
ATOM 563 O O . TYR A 1 68 ? -13.529 15.737 7.097 1.00 92.69 68 TYR A O 1
ATOM 571 N N . ARG A 1 69 ? -15.103 15.227 8.607 1.00 93.69 69 ARG A N 1
ATOM 572 C CA . ARG A 1 69 ? -15.856 16.490 8.504 1.00 93.69 69 ARG A CA 1
ATOM 573 C C . ARG A 1 69 ? -15.648 17.396 9.716 1.00 93.69 69 ARG A C 1
ATOM 575 O O . ARG A 1 69 ? -16.241 18.474 9.752 1.00 93.69 69 ARG A O 1
ATOM 582 N N . ALA A 1 70 ? -14.880 16.941 10.700 1.00 94.50 70 ALA A N 1
ATOM 583 C CA . ALA A 1 70 ? -14.709 17.610 11.972 1.00 94.50 70 ALA A CA 1
ATOM 584 C C . ALA A 1 70 ? -13.876 18.880 11.815 1.00 94.50 70 ALA A C 1
ATOM 586 O O . ALA A 1 70 ? -12.980 18.975 10.973 1.00 94.50 70 ALA A O 1
ATOM 587 N N . SER A 1 71 ? -14.166 19.863 12.657 1.00 95.44 71 SER A N 1
ATOM 588 C CA . SER A 1 71 ? -13.265 20.993 12.854 1.00 95.44 71 SER A CA 1
ATOM 589 C C . SER A 1 71 ? -12.034 20.585 13.677 1.00 95.44 71 SER A C 1
ATOM 591 O O . SER A 1 71 ? -12.035 19.560 14.359 1.00 95.44 71 SER A O 1
ATOM 593 N N . GLU A 1 72 ? -10.992 21.423 13.672 1.00 94.44 72 GLU A N 1
ATOM 594 C CA . GLU A 1 72 ? -9.786 21.223 14.498 1.00 94.44 72 GLU A CA 1
ATOM 595 C C . GLU A 1 72 ? -10.090 21.140 16.007 1.00 94.44 72 GLU A C 1
ATOM 597 O O . GLU A 1 72 ? -9.320 20.549 16.759 1.00 94.44 72 GLU A O 1
ATOM 602 N N . GLU A 1 73 ? -11.210 21.714 16.461 1.00 95.44 73 GLU A N 1
ATOM 603 C CA . GLU A 1 73 ? -11.647 21.659 17.862 1.00 95.44 73 GLU A CA 1
ATOM 604 C C . GLU A 1 73 ? -12.308 20.314 18.217 1.00 95.44 73 GLU A C 1
ATOM 606 O O . GLU A 1 73 ? -12.156 19.820 19.333 1.00 95.44 73 GLU A O 1
ATOM 611 N N . GLU A 1 74 ? -13.017 19.700 17.267 1.00 93.38 74 GLU A N 1
ATOM 612 C CA . GLU A 1 74 ? -13.772 18.455 17.466 1.00 93.38 74 GLU A CA 1
ATOM 613 C C . GLU A 1 74 ? -12.928 17.203 17.186 1.00 93.38 74 GLU A C 1
ATOM 615 O O . GLU A 1 74 ? -13.140 16.160 17.813 1.00 93.38 74 GLU A O 1
ATOM 620 N N . ALA A 1 75 ? -11.954 17.305 16.274 1.00 95.12 75 ALA A N 1
ATOM 621 C CA . ALA A 1 75 ? -11.115 16.190 15.844 1.00 95.12 75 ALA A CA 1
ATOM 622 C C . ALA A 1 75 ? -10.424 15.442 17.004 1.00 95.12 75 ALA A C 1
ATOM 624 O O . ALA A 1 75 ? -10.537 14.216 17.037 1.00 95.12 75 ALA A O 1
ATOM 625 N N . PRO A 1 76 ? -9.816 16.105 18.014 1.00 97.12 76 PRO A N 1
ATOM 626 C CA . PRO A 1 76 ? -9.121 15.392 19.088 1.00 97.12 76 PRO A CA 1
ATOM 627 C C . PRO A 1 76 ? -10.035 14.474 19.913 1.00 97.12 76 PRO A C 1
ATOM 629 O O . PRO A 1 76 ? -9.609 13.409 20.359 1.00 97.12 76 PRO A O 1
ATOM 632 N N . ALA A 1 77 ? -11.298 14.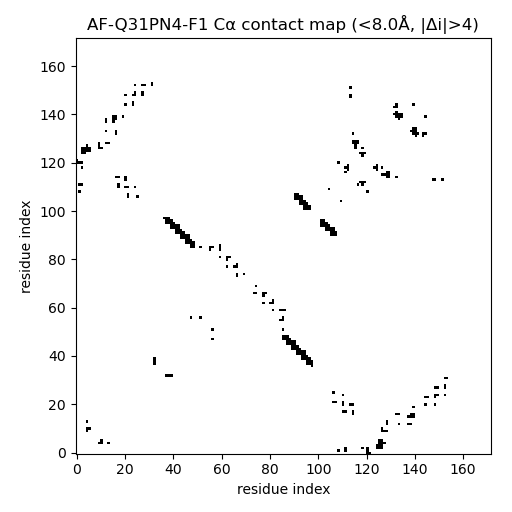863 20.119 1.00 95.69 77 ALA A N 1
ATOM 633 C CA . ALA A 1 77 ? -12.257 14.043 20.857 1.00 95.69 77 ALA A CA 1
ATOM 634 C C . ALA A 1 77 ? -12.665 12.799 20.051 1.00 95.69 77 ALA A C 1
ATOM 636 O O . ALA A 1 77 ? -12.711 11.694 20.591 1.00 95.69 77 ALA A O 1
ATOM 637 N N . LEU A 1 78 ? -12.902 12.974 18.748 1.00 95.50 78 LEU A N 1
ATOM 638 C CA . LEU A 1 78 ? -13.247 11.886 17.832 1.00 95.50 78 LEU A CA 1
ATOM 639 C C . LEU A 1 78 ? -12.081 10.906 17.648 1.00 95.50 78 LEU A C 1
ATOM 641 O O . LEU A 1 78 ? -12.295 9.697 17.690 1.00 95.50 78 LEU A O 1
ATOM 645 N N . GLU A 1 79 ? -10.848 11.405 17.518 1.00 95.25 79 GLU A N 1
ATOM 646 C CA . GLU A 1 79 ? -9.630 10.583 17.466 1.00 95.25 79 GLU A CA 1
ATOM 647 C C . GLU A 1 79 ? -9.467 9.736 18.729 1.00 95.25 79 GLU A C 1
ATOM 649 O O . GLU A 1 79 ? -9.149 8.548 18.650 1.00 95.25 79 GLU A O 1
ATOM 654 N N . GLN A 1 80 ? -9.725 10.325 19.901 1.00 95.88 80 GLN A N 1
ATOM 655 C CA . GLN A 1 80 ? -9.638 9.611 21.169 1.00 95.88 80 GLN A CA 1
ATOM 656 C C . GLN A 1 80 ? -10.674 8.480 21.265 1.00 95.88 80 GLN A C 1
ATOM 658 O O . GLN A 1 80 ? -10.357 7.404 21.774 1.00 95.88 80 GLN A O 1
ATOM 663 N N . GLU A 1 81 ? -11.899 8.699 20.782 1.00 95.44 81 GLU A N 1
ATOM 664 C CA . GLU A 1 81 ? -12.918 7.647 20.727 1.00 95.44 81 GLU A CA 1
ATOM 665 C C . GLU A 1 81 ? -12.576 6.558 19.708 1.00 95.44 81 GLU A C 1
ATOM 667 O O . GLU A 1 81 ? -12.728 5.372 20.008 1.00 95.44 81 GLU A O 1
ATOM 672 N N . LEU A 1 82 ? -12.079 6.943 18.530 1.00 94.88 82 LEU A N 1
ATOM 673 C CA . LEU A 1 82 ? -11.681 6.010 17.479 1.00 94.88 82 LEU A CA 1
ATOM 674 C C . LEU A 1 82 ? -10.533 5.102 17.946 1.00 94.88 82 LEU A C 1
ATOM 676 O O . LEU A 1 82 ? -10.571 3.898 17.711 1.00 94.88 82 LEU A O 1
ATOM 680 N N . ALA A 1 83 ? -9.561 5.655 18.679 1.00 94.25 83 ALA A N 1
ATOM 681 C CA . ALA A 1 83 ? -8.425 4.916 19.234 1.00 94.25 83 ALA A CA 1
ATOM 682 C C . ALA A 1 83 ? -8.818 3.852 20.278 1.00 94.25 83 ALA A C 1
ATOM 684 O O . ALA A 1 83 ? -8.017 2.971 20.589 1.00 94.25 83 ALA A O 1
ATOM 685 N N . ALA A 1 84 ? -10.031 3.927 20.837 1.00 94.44 84 ALA A N 1
ATOM 686 C CA . ALA A 1 84 ? -10.552 2.930 21.770 1.00 94.44 84 ALA A CA 1
ATOM 687 C C . ALA A 1 84 ? -11.233 1.737 21.071 1.00 94.44 84 ALA A C 1
ATOM 689 O O . ALA A 1 84 ? -11.575 0.760 21.742 1.00 94.44 84 ALA A O 1
ATOM 690 N N . LEU A 1 85 ? -11.452 1.812 19.755 1.00 95.06 85 LEU A N 1
ATOM 691 C CA . LEU A 1 85 ? -12.083 0.762 18.959 1.00 95.06 85 LEU A CA 1
A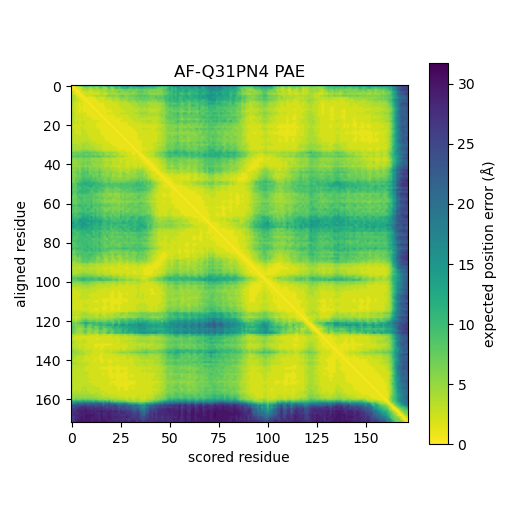TOM 692 C C . LEU A 1 85 ? -11.035 -0.085 18.220 1.00 95.06 85 LEU A C 1
ATOM 694 O O . LEU A 1 85 ? -9.933 0.395 17.946 1.00 95.06 85 LEU A O 1
ATOM 698 N N . PRO A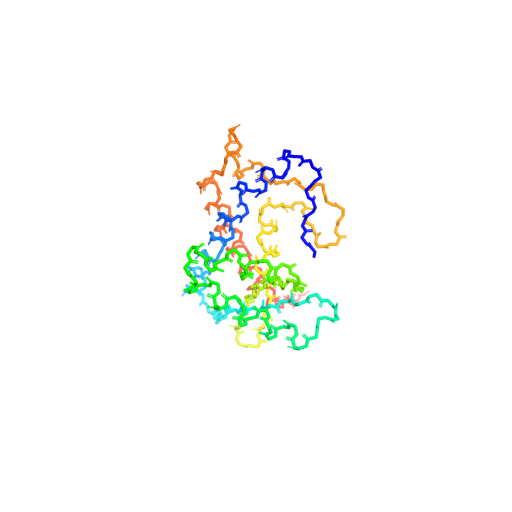 1 86 ? -11.357 -1.343 17.864 1.00 94.56 86 PRO A N 1
ATOM 699 C CA . PRO A 1 86 ? -10.505 -2.136 16.985 1.00 94.56 86 PRO A CA 1
ATOM 700 C C . PRO A 1 86 ? -10.311 -1.431 15.639 1.00 94.56 86 PRO A C 1
ATOM 702 O O . PRO A 1 86 ? -11.285 -1.053 14.997 1.00 94.56 86 PRO A O 1
ATOM 705 N N . THR A 1 87 ? -9.065 -1.266 15.197 1.00 91.50 87 THR A N 1
ATOM 706 C CA . THR A 1 87 ? -8.762 -0.610 13.917 1.00 91.50 87 THR A CA 1
ATOM 707 C C . THR A 1 87 ? -8.761 -1.637 12.783 1.00 91.50 87 THR A C 1
ATOM 709 O O . THR A 1 87 ? -7.996 -2.606 12.858 1.00 91.50 87 THR A O 1
ATOM 712 N N . PRO A 1 88 ? -9.571 -1.454 11.725 1.00 93.56 88 PRO A N 1
ATOM 713 C CA . PRO A 1 88 ? -9.522 -2.316 10.556 1.00 93.56 88 PRO A CA 1
ATOM 714 C C . PRO A 1 88 ? -8.280 -2.030 9.710 1.00 93.56 88 PRO A C 1
ATOM 716 O O . PRO A 1 88 ? -7.741 -0.923 9.706 1.00 93.56 88 PRO A O 1
ATOM 719 N N . GLN A 1 89 ? -7.854 -3.023 8.938 1.00 87.31 89 GLN A N 1
ATOM 720 C CA . GLN A 1 89 ? -6.811 -2.862 7.932 1.00 87.31 89 GLN A CA 1
ATOM 721 C C . GLN A 1 89 ? -7.443 -2.730 6.541 1.00 87.31 89 GLN A C 1
ATOM 723 O O . GLN A 1 89 ? -8.279 -3.564 6.182 1.00 87.31 89 GLN A O 1
ATOM 728 N N . PRO A 1 90 ? -7.070 -1.716 5.739 1.00 88.44 90 PRO A N 1
ATOM 729 C CA . PRO A 1 90 ? -7.537 -1.619 4.366 1.00 88.44 90 PRO A CA 1
ATOM 730 C C . PRO A 1 90 ? -6.847 -2.683 3.508 1.00 88.44 90 PRO A C 1
ATOM 732 O O . PRO A 1 90 ? -5.621 -2.703 3.379 1.00 88.44 90 PRO A O 1
ATOM 735 N N . VAL A 1 91 ? -7.648 -3.546 2.895 1.00 89.69 91 VAL A N 1
ATOM 736 C CA . VAL A 1 91 ? -7.207 -4.560 1.939 1.00 89.69 91 VAL A CA 1
ATOM 737 C C . VAL A 1 91 ? -7.645 -4.123 0.553 1.00 89.69 91 VAL A C 1
ATOM 739 O O . VAL A 1 91 ? -8.827 -3.864 0.324 1.00 89.69 91 VAL A O 1
ATOM 742 N N . TYR A 1 92 ? -6.693 -4.060 -0.374 1.00 93.12 92 TYR A N 1
ATOM 743 C CA . TYR A 1 92 ? -6.958 -3.734 -1.768 1.00 93.12 92 TYR A CA 1
ATOM 744 C C . TYR A 1 92 ? -6.735 -4.972 -2.621 1.00 93.12 92 TYR A C 1
ATOM 746 O O . TYR A 1 92 ? -5.628 -5.508 -2.673 1.00 93.12 92 TYR A O 1
ATOM 754 N N . THR A 1 93 ? -7.787 -5.422 -3.290 1.00 94.62 93 THR A N 1
ATOM 755 C CA . THR A 1 93 ? -7.760 -6.644 -4.089 1.00 94.62 93 THR A CA 1
ATOM 756 C C . THR A 1 93 ? -7.948 -6.314 -5.561 1.00 94.62 93 THR A C 1
ATOM 758 O O . THR A 1 93 ? -8.887 -5.609 -5.920 1.00 94.62 93 THR A O 1
ATOM 761 N N . LEU A 1 94 ? -7.089 -6.858 -6.420 1.00 96.06 94 LEU A N 1
ATOM 762 C CA . LEU A 1 94 ? -7.258 -6.839 -7.869 1.00 96.06 94 LEU A CA 1
ATOM 763 C C . LEU A 1 94 ? -7.877 -8.158 -8.333 1.00 96.06 94 LEU A C 1
ATOM 765 O O . LEU A 1 94 ? -7.276 -9.219 -8.166 1.00 96.06 94 LEU A O 1
ATOM 769 N N . GLN A 1 95 ? -9.051 -8.068 -8.946 1.00 96.12 95 GLN A N 1
ATOM 770 C CA . GLN A 1 95 ? -9.723 -9.162 -9.640 1.00 96.12 95 GLN A CA 1
ATOM 771 C C . GLN A 1 95 ? -9.457 -9.035 -11.138 1.00 96.12 95 GLN A C 1
ATOM 773 O O . GLN A 1 95 ? -9.665 -7.957 -11.696 1.00 96.12 95 GLN A O 1
ATOM 778 N N . LEU A 1 96 ? -9.003 -10.116 -11.772 1.00 96.00 96 LEU A N 1
ATOM 779 C CA . LEU A 1 96 ? -8.763 -10.202 -13.212 1.00 96.00 96 LEU A CA 1
ATOM 780 C C . LEU A 1 96 ? -9.566 -11.348 -13.824 1.00 96.00 96 LEU A C 1
ATOM 782 O O . LEU A 1 96 ? -9.460 -12.488 -13.367 1.00 96.00 96 LEU A O 1
ATOM 786 N N . GLU A 1 97 ? -10.289 -11.059 -14.904 1.00 94.62 97 GLU A N 1
ATOM 787 C CA . GLU A 1 97 ? -11.100 -12.035 -15.635 1.00 94.62 97 GLU A CA 1
ATOM 788 C C . GLU A 1 97 ? -10.791 -12.013 -17.136 1.00 94.62 97 GLU A C 1
ATOM 790 O O . GLU A 1 97 ? -10.735 -10.955 -17.765 1.00 94.62 97 GLU A O 1
ATOM 795 N N . GLN A 1 98 ? -10.598 -13.189 -17.735 1.00 93.38 98 GLN A N 1
ATOM 796 C CA . GLN A 1 98 ? -10.492 -13.340 -19.187 1.00 93.38 98 GLN A CA 1
ATOM 797 C C . GLN A 1 98 ? -11.028 -14.705 -19.625 1.00 93.38 98 GLN A C 1
ATOM 799 O O . GLN A 1 98 ? -10.358 -15.733 -19.478 1.00 93.38 98 GLN A O 1
ATOM 804 N N . GLY A 1 99 ? -12.236 -14.712 -20.196 1.00 88.94 99 GLY A N 1
ATOM 805 C CA . GLY A 1 99 ? -12.951 -15.947 -20.521 1.00 88.94 99 GLY A CA 1
ATOM 806 C C . GLY A 1 99 ? -13.261 -16.734 -19.248 1.00 88.94 99 GLY A C 1
ATOM 807 O O . GLY A 1 99 ? -13.853 -16.192 -18.324 1.00 88.94 99 GLY A O 1
ATOM 808 N N . ASP A 1 100 ? -12.817 -17.988 -19.176 1.00 88.94 100 ASP A N 1
ATOM 809 C CA . ASP A 1 100 ? -12.994 -18.833 -17.984 1.00 88.94 100 ASP A CA 1
ATOM 810 C C . ASP A 1 100 ? -11.904 -18.613 -16.913 1.00 88.94 100 ASP A C 1
ATOM 812 O O . ASP A 1 100 ? -11.952 -19.202 -15.830 1.00 88.94 100 ASP A O 1
ATOM 816 N N . ARG A 1 101 ? -10.896 -17.776 -17.192 1.00 90.69 101 ARG A N 1
ATOM 817 C CA . ARG A 1 101 ? -9.769 -17.536 -16.281 1.00 90.69 101 ARG A CA 1
ATOM 818 C C . ARG A 1 101 ? -10.098 -16.422 -15.301 1.00 90.69 101 ARG A C 1
ATOM 820 O O . ARG A 1 101 ? -10.471 -15.333 -15.725 1.00 90.69 101 ARG A O 1
ATOM 827 N N . HIS A 1 102 ? -9.880 -16.701 -14.020 1.00 93.75 102 HIS A N 1
ATOM 828 C CA . HIS A 1 102 ? -10.111 -15.773 -12.920 1.00 93.75 102 HIS A CA 1
ATOM 829 C C . HIS A 1 102 ? -8.890 -15.776 -12.000 1.00 93.75 102 HIS A C 1
ATOM 831 O O . HIS A 1 102 ? -8.446 -16.841 -11.560 1.00 93.75 102 HIS A O 1
ATOM 837 N N . HIS A 1 103 ? -8.348 -14.595 -11.713 1.00 94.25 103 HIS A N 1
ATOM 838 C CA . HIS A 1 103 ? -7.242 -14.419 -10.777 1.00 94.25 103 HIS A CA 1
ATOM 839 C C . HIS A 1 103 ? -7.539 -13.296 -9.792 1.00 94.25 103 HIS A C 1
ATOM 841 O O . HIS A 1 103 ? -8.075 -12.257 -10.164 1.00 94.25 103 HIS A O 1
ATOM 847 N N . GLN A 1 104 ? -7.121 -13.507 -8.548 1.00 94.62 104 GLN A N 1
ATOM 848 C CA . GLN A 1 104 ? -7.245 -12.544 -7.467 1.00 94.62 104 GLN A CA 1
ATOM 849 C C . GLN A 1 104 ? -5.866 -12.271 -6.869 1.00 94.62 104 GLN A C 1
ATOM 851 O O . GLN A 1 104 ? -5.136 -13.212 -6.554 1.00 94.62 104 GLN A O 1
ATOM 856 N N . PHE A 1 105 ? -5.534 -10.995 -6.678 1.00 94.50 105 PHE A N 1
ATOM 857 C CA . PHE A 1 105 ? -4.279 -10.562 -6.064 1.00 94.50 105 PHE A CA 1
ATOM 858 C C . PHE A 1 105 ? -4.529 -9.564 -4.938 1.00 94.50 105 PHE A C 1
ATOM 860 O O . PHE A 1 105 ? -5.317 -8.636 -5.107 1.00 94.50 105 PHE A O 1
ATOM 867 N N . ASP A 1 106 ? -3.806 -9.712 -3.830 1.00 93.06 106 ASP A N 1
ATOM 868 C CA . ASP A 1 106 ? -3.655 -8.655 -2.831 1.00 93.06 106 ASP A CA 1
ATOM 869 C C . ASP A 1 106 ? -2.593 -7.655 -3.324 1.00 93.06 106 ASP A C 1
ATOM 871 O O . ASP A 1 106 ? -1.442 -8.015 -3.594 1.00 93.06 106 ASP A O 1
ATOM 875 N N . LEU A 1 107 ? -2.985 -6.390 -3.481 1.00 94.69 107 LEU A N 1
ATOM 876 C CA . LEU A 1 107 ? -2.102 -5.343 -3.993 1.00 94.69 107 LEU A CA 1
ATOM 877 C C . LEU A 1 107 ? -0.975 -4.987 -3.015 1.00 94.69 107 LEU A C 1
ATOM 879 O O . LEU A 1 107 ? 0.105 -4.598 -3.462 1.00 94.69 107 LEU A O 1
ATOM 883 N N . TRP A 1 108 ? -1.180 -5.148 -1.706 1.00 92.44 108 TRP A N 1
ATOM 884 C CA . TRP A 1 108 ? -0.104 -4.989 -0.729 1.00 92.44 108 TRP A CA 1
ATOM 885 C C . TRP A 1 108 ? 0.913 -6.115 -0.841 1.00 92.44 108 TRP A C 1
ATOM 887 O O . TRP A 1 108 ? 2.112 -5.843 -0.816 1.00 92.44 108 TRP A O 1
ATOM 897 N N . GLU A 1 109 ? 0.470 -7.356 -1.054 1.00 92.12 109 GLU A N 1
ATOM 898 C CA . GLU A 1 109 ? 1.395 -8.472 -1.276 1.00 92.12 109 GLU A CA 1
ATOM 899 C C . GLU A 1 109 ? 2.227 -8.289 -2.545 1.00 92.12 109 GLU A C 1
ATOM 901 O O . GLU A 1 109 ? 3.439 -8.516 -2.520 1.00 92.12 109 GLU A O 1
ATOM 906 N N . LEU A 1 110 ? 1.616 -7.815 -3.634 1.00 94.56 110 LEU A N 1
ATOM 907 C CA . LEU A 1 110 ? 2.355 -7.448 -4.844 1.00 94.56 110 LEU A CA 1
ATOM 908 C C . LEU A 1 110 ? 3.356 -6.314 -4.573 1.00 94.56 110 LEU A C 1
ATOM 910 O O . LEU A 1 110 ? 4.498 -6.382 -5.030 1.00 94.56 110 LEU A O 1
ATOM 914 N N . CYS A 1 111 ? 2.964 -5.301 -3.797 1.00 95.12 111 CYS A N 1
ATOM 915 C CA . CYS A 1 111 ? 3.856 -4.210 -3.411 1.00 95.12 111 CYS A CA 1
ATOM 916 C C . CYS A 1 111 ? 5.035 -4.707 -2.563 1.00 95.12 111 CYS A C 1
ATOM 918 O O . CYS A 1 111 ? 6.166 -4.272 -2.772 1.00 95.12 111 CYS A O 1
ATOM 920 N N . TRP A 1 112 ? 4.816 -5.645 -1.639 1.00 93.44 112 TRP A N 1
ATOM 921 C CA . TRP A 1 112 ? 5.905 -6.243 -0.870 1.00 93.44 112 TRP A CA 1
ATOM 922 C C . TRP A 1 112 ? 6.824 -7.071 -1.759 1.00 93.44 112 TRP A C 1
ATOM 924 O O . TRP A 1 112 ? 8.028 -6.895 -1.663 1.00 93.44 112 TRP A O 1
ATOM 934 N N . GLN A 1 113 ? 6.311 -7.892 -2.678 1.00 93.00 113 GLN A N 1
ATOM 935 C CA . GLN A 1 113 ? 7.165 -8.630 -3.626 1.00 93.00 113 GLN A CA 1
ATOM 936 C C . GLN A 1 113 ? 8.015 -7.694 -4.493 1.00 93.00 113 GLN A C 1
ATOM 938 O O . GLN A 1 113 ? 9.175 -7.991 -4.780 1.00 93.00 113 GLN A O 1
ATOM 943 N N . LEU A 1 114 ? 7.453 -6.549 -4.888 1.00 95.00 114 LEU A N 1
ATOM 944 C CA . LEU A 1 114 ? 8.165 -5.516 -5.631 1.00 95.00 114 LEU A CA 1
ATOM 945 C C . LEU A 1 114 ? 9.277 -4.877 -4.786 1.00 95.00 114 LEU A C 1
ATOM 947 O O . LEU A 1 114 ? 10.415 -4.773 -5.249 1.00 95.00 114 LEU A O 1
ATOM 951 N N . CYS A 1 115 ? 8.972 -4.448 -3.560 1.00 95.19 115 CYS A N 1
ATOM 952 C CA . CYS A 1 115 ? 9.927 -3.757 -2.688 1.00 95.19 115 CYS A CA 1
ATOM 953 C C . CYS A 1 115 ? 10.951 -4.698 -2.047 1.00 95.19 115 CYS A C 1
ATOM 955 O O . CYS A 1 115 ? 12.055 -4.275 -1.730 1.00 95.19 115 CYS A O 1
ATOM 957 N N . CYS A 1 116 ? 10.581 -5.957 -1.844 1.00 93.56 116 CYS A N 1
ATOM 958 C CA . CYS A 1 116 ? 11.270 -6.939 -1.020 1.00 93.56 116 CYS A CA 1
ATOM 959 C C . CYS A 1 116 ? 11.386 -8.261 -1.806 1.00 93.56 116 CYS A C 1
ATOM 961 O O . CYS A 1 116 ? 10.620 -9.191 -1.569 1.00 93.56 116 CYS A O 1
ATOM 963 N N . PRO A 1 117 ? 12.330 -8.395 -2.753 1.00 87.31 117 PRO A N 1
ATOM 964 C CA . PRO A 1 117 ? 12.374 -9.535 -3.676 1.00 87.31 117 PRO A CA 1
ATOM 965 C C . PRO A 1 117 ? 12.654 -10.883 -2.994 1.00 87.31 117 PRO A C 1
ATOM 967 O O . PRO A 1 117 ? 12.313 -11.930 -3.539 1.00 87.31 117 PRO A O 1
ATOM 970 N N . ALA A 1 118 ? 13.278 -10.871 -1.812 1.00 88.31 118 ALA A N 1
ATOM 971 C CA . ALA A 1 118 ? 13.499 -12.068 -0.999 1.00 88.31 118 ALA A CA 1
ATOM 972 C C . ALA A 1 118 ? 12.338 -12.368 -0.031 1.00 88.31 118 ALA A C 1
ATOM 974 O O . ALA A 1 118 ? 12.338 -13.422 0.606 1.00 88.31 118 ALA A O 1
ATOM 975 N N . TRP A 1 119 ? 11.354 -11.471 0.087 1.00 89.88 119 TRP A N 1
ATOM 976 C CA . TRP A 1 119 ? 10.200 -11.691 0.946 1.00 89.88 119 TRP A CA 1
ATOM 977 C C . TRP A 1 119 ? 9.268 -12.746 0.347 1.00 89.88 119 TRP A C 1
ATOM 979 O O . TRP A 1 119 ? 8.981 -12.764 -0.851 1.00 89.88 119 TRP A O 1
ATOM 989 N N . GLN A 1 120 ? 8.768 -13.620 1.217 1.00 81.00 120 GLN A N 1
ATOM 990 C CA . GLN A 1 120 ? 7.728 -14.591 0.904 1.00 81.00 120 GLN A CA 1
ATOM 991 C C . GLN A 1 120 ? 6.691 -14.587 2.036 1.00 81.00 120 GLN A C 1
ATOM 993 O O . GLN A 1 120 ? 7.088 -14.497 3.200 1.00 81.00 120 GLN A O 1
ATOM 998 N N . PRO A 1 121 ? 5.386 -14.770 1.751 1.00 73.62 121 PRO A N 1
ATOM 999 C CA . PRO A 1 121 ? 4.318 -14.710 2.759 1.00 73.62 121 PRO A CA 1
ATOM 1000 C C . PRO A 1 121 ? 4.474 -15.648 3.966 1.00 73.62 121 PRO A C 1
ATOM 1002 O O . PRO A 1 121 ? 3.852 -15.421 5.004 1.00 73.62 121 PRO A O 1
ATOM 1005 N N . SER A 1 122 ? 5.268 -16.714 3.833 1.00 73.31 122 SER A N 1
ATOM 1006 C CA . SER A 1 122 ? 5.525 -17.720 4.875 1.00 73.31 122 SER A CA 1
ATOM 1007 C C . SER A 1 122 ? 7.019 -17.949 5.137 1.00 73.31 122 SER A C 1
ATOM 1009 O O . SER A 1 122 ? 7.384 -18.942 5.763 1.00 73.31 122 SER A O 1
ATOM 1011 N N . GLY A 1 123 ? 7.881 -17.071 4.617 1.00 71.44 123 GLY A N 1
ATOM 1012 C CA . GLY A 1 123 ? 9.329 -17.161 4.778 1.00 71.44 123 GLY A CA 1
ATOM 1013 C C . GLY A 1 123 ? 9.823 -16.431 6.023 1.00 71.44 123 GLY A C 1
ATOM 1014 O O . GLY A 1 123 ? 9.190 -15.487 6.493 1.00 71.44 123 GLY A O 1
ATOM 1015 N N . ASP A 1 124 ? 10.981 -16.854 6.526 1.00 71.44 124 ASP A N 1
ATOM 1016 C CA . ASP A 1 124 ? 11.764 -16.034 7.447 1.00 71.44 124 ASP A CA 1
ATOM 1017 C C . ASP A 1 124 ? 12.463 -14.955 6.615 1.00 71.44 124 ASP A C 1
ATOM 1019 O O . ASP A 1 124 ? 13.236 -15.265 5.704 1.00 71.44 124 ASP A O 1
ATOM 1023 N N . TYR A 1 125 ? 12.104 -13.700 6.850 1.00 75.62 125 TYR A N 1
ATOM 1024 C CA . TYR A 1 125 ? 12.576 -12.564 6.074 1.00 75.62 125 TYR A CA 1
ATOM 1025 C C . TYR A 1 125 ? 13.016 -11.460 7.023 1.00 75.62 125 TYR A C 1
ATOM 1027 O O . TYR A 1 125 ? 12.297 -11.093 7.950 1.00 75.62 125 TYR A O 1
ATOM 1035 N N . ASP A 1 126 ? 14.203 -10.925 6.768 1.00 76.25 126 ASP A N 1
ATOM 1036 C CA . ASP A 1 126 ? 14.894 -9.976 7.634 1.00 76.25 126 ASP A CA 1
ATOM 1037 C C . ASP A 1 126 ? 14.523 -8.507 7.368 1.00 76.25 126 ASP A C 1
ATOM 1039 O O . ASP A 1 126 ? 15.094 -7.603 7.981 1.00 76.25 126 ASP A O 1
ATOM 1043 N N . GLY A 1 127 ? 13.554 -8.252 6.484 1.00 79.56 127 GLY A N 1
ATOM 1044 C CA . GLY A 1 127 ? 13.038 -6.905 6.245 1.00 79.56 127 GLY A CA 1
ATOM 1045 C C . GLY A 1 127 ? 13.885 -6.061 5.291 1.00 79.56 127 GLY A C 1
ATOM 1046 O O . GLY A 1 127 ? 13.812 -4.841 5.339 1.00 79.56 127 GLY A O 1
ATOM 1047 N N . GLN A 1 128 ? 14.738 -6.637 4.444 1.00 89.19 128 GLN A N 1
ATOM 1048 C CA . GLN A 1 128 ? 15.593 -5.829 3.561 1.00 89.19 128 GLN A CA 1
ATOM 1049 C C . GLN A 1 128 ? 14.918 -5.363 2.264 1.00 89.19 128 GLN A C 1
ATOM 1051 O O . GLN A 1 128 ? 14.807 -6.129 1.300 1.00 89.19 128 GLN A O 1
ATOM 1056 N N . VAL A 1 129 ? 14.547 -4.084 2.205 1.00 93.38 129 VAL A N 1
ATOM 1057 C CA . VAL A 1 129 ? 14.130 -3.426 0.957 1.00 93.38 129 VAL A CA 1
ATOM 1058 C C . VAL A 1 129 ? 15.207 -3.582 -0.116 1.00 93.38 129 VAL A C 1
ATOM 1060 O O . VAL A 1 129 ? 16.402 -3.506 0.168 1.00 93.38 129 VAL A O 1
ATOM 1063 N N . ASP A 1 130 ? 14.781 -3.776 -1.361 1.00 95.19 130 ASP A N 1
ATOM 1064 C CA . ASP A 1 130 ? 15.680 -3.818 -2.503 1.00 95.19 130 ASP A CA 1
ATOM 1065 C C . ASP A 1 130 ? 16.430 -2.484 -2.639 1.00 95.19 130 ASP A C 1
ATOM 1067 O O . ASP A 1 130 ? 15.802 -1.459 -2.927 1.00 95.19 130 ASP A O 1
ATOM 1071 N N . PRO A 1 131 ? 17.765 -2.476 -2.484 1.00 94.44 131 PRO A N 1
ATOM 1072 C CA . PRO A 1 131 ? 18.546 -1.248 -2.521 1.00 94.44 131 PRO A CA 1
ATOM 1073 C C . PRO A 1 131 ? 18.472 -0.533 -3.873 1.00 94.44 131 PRO A C 1
ATOM 1075 O O . PRO A 1 131 ? 18.790 0.647 -3.937 1.00 94.44 131 PRO A O 1
ATOM 1078 N N . VAL A 1 132 ? 18.032 -1.202 -4.948 1.00 96.00 132 VAL A N 1
ATOM 1079 C CA . VAL A 1 132 ? 17.828 -0.558 -6.256 1.00 96.00 132 VAL A CA 1
ATOM 1080 C C . VAL A 1 132 ? 16.752 0.531 -6.227 1.00 96.00 132 VAL A C 1
ATOM 1082 O O . VAL A 1 132 ? 16.732 1.381 -7.109 1.00 96.00 132 VAL A O 1
ATOM 1085 N N . LEU A 1 133 ? 15.842 0.481 -5.249 1.00 97.00 133 LEU A N 1
ATOM 1086 C CA . LEU A 1 133 ? 14.758 1.450 -5.083 1.00 97.00 133 LEU A CA 1
ATOM 1087 C C . LEU A 1 133 ? 15.183 2.689 -4.294 1.00 97.00 133 LEU A C 1
ATOM 1089 O O . LEU A 1 133 ? 14.364 3.582 -4.086 1.00 97.00 133 LEU A O 1
ATOM 1093 N N . LEU A 1 134 ? 16.429 2.732 -3.824 1.00 97.00 134 LEU A N 1
ATOM 1094 C CA . LEU A 1 134 ? 16.933 3.786 -2.963 1.00 97.00 134 LEU A CA 1
ATOM 1095 C C . LEU A 1 134 ? 18.087 4.524 -3.636 1.00 97.00 134 LEU A C 1
ATOM 1097 O O . LEU A 1 134 ? 18.979 3.922 -4.238 1.00 97.00 134 LEU A O 1
ATOM 1101 N N . THR A 1 135 ? 18.103 5.840 -3.474 1.00 96.62 135 THR A N 1
ATOM 1102 C CA . THR A 1 135 ? 19.273 6.662 -3.769 1.00 96.62 135 THR A CA 1
ATOM 1103 C C . THR A 1 135 ? 20.374 6.392 -2.731 1.00 96.62 135 THR A C 1
ATOM 1105 O O . THR A 1 135 ? 20.106 5.834 -1.662 1.00 96.62 135 THR A O 1
ATOM 1108 N N . PRO A 1 136 ? 21.630 6.813 -2.979 1.00 94.31 136 PRO A N 1
ATOM 1109 C CA . PRO A 1 136 ? 22.701 6.698 -1.986 1.00 94.31 136 PRO A CA 1
ATOM 1110 C C . PRO A 1 136 ? 22.398 7.376 -0.639 1.00 94.31 136 PRO A C 1
ATOM 1112 O O . PRO A 1 136 ? 22.978 6.986 0.372 1.00 94.31 136 PRO A O 1
ATOM 1115 N N . ASP A 1 137 ? 21.493 8.358 -0.629 1.00 93.88 137 ASP A N 1
ATOM 1116 C CA . ASP A 1 137 ? 21.063 9.087 0.568 1.00 93.88 137 ASP A CA 1
ATOM 1117 C C . ASP A 1 137 ? 19.919 8.378 1.324 1.00 93.88 137 ASP A C 1
ATOM 1119 O O . ASP A 1 137 ? 19.514 8.826 2.394 1.00 93.88 137 ASP A O 1
ATOM 1123 N N . GLY A 1 138 ? 19.418 7.250 0.803 1.00 92.88 138 GLY A N 1
ATOM 1124 C CA . GLY A 1 138 ? 18.336 6.472 1.412 1.00 92.88 138 GLY A CA 1
ATOM 1125 C C . GLY A 1 138 ? 16.930 6.984 1.091 1.00 92.88 138 GLY A C 1
ATOM 1126 O O . GLY A 1 138 ? 15.974 6.578 1.745 1.00 92.88 138 GLY A O 1
ATOM 1127 N N . GLU A 1 139 ? 16.789 7.857 0.093 1.00 95.75 139 GLU A N 1
ATOM 1128 C CA . GLU A 1 139 ? 15.490 8.312 -0.414 1.00 95.75 139 GLU A CA 1
ATOM 1129 C C . GLU A 1 139 ? 14.998 7.414 -1.555 1.00 95.75 139 GLU A C 1
ATOM 1131 O O . GLU A 1 139 ? 15.785 6.697 -2.166 1.00 95.75 139 GLU A O 1
ATOM 1136 N N . CYS A 1 140 ? 13.708 7.468 -1.891 1.00 97.00 140 CYS A N 1
ATOM 1137 C CA . CYS A 1 140 ? 13.165 6.723 -3.029 1.00 97.00 140 CYS A CA 1
ATOM 1138 C C . CYS A 1 140 ? 13.794 7.180 -4.358 1.00 97.00 140 CYS A C 1
ATOM 1140 O O . CYS A 1 140 ? 13.683 8.346 -4.741 1.00 97.00 140 CYS A O 1
ATOM 1142 N N . ASP A 1 141 ? 14.377 6.244 -5.107 1.00 97.94 141 ASP A N 1
ATOM 1143 C CA . ASP A 1 141 ? 14.787 6.454 -6.495 1.00 97.94 141 ASP A CA 1
ATOM 1144 C C . ASP A 1 141 ? 13.570 6.272 -7.416 1.00 97.94 141 ASP A C 1
ATOM 1146 O O . ASP A 1 141 ? 13.149 5.158 -7.733 1.00 97.94 141 ASP A O 1
ATOM 1150 N N . TRP A 1 142 ? 12.964 7.391 -7.816 1.00 96.62 142 TRP A N 1
ATOM 1151 C CA . TRP A 1 142 ? 11.735 7.412 -8.614 1.00 96.62 142 TRP A CA 1
ATOM 1152 C C . TRP A 1 142 ? 11.892 6.802 -10.010 1.00 96.62 142 TRP A C 1
ATOM 1154 O O . TRP A 1 142 ? 10.945 6.192 -10.511 1.00 96.62 142 TRP A O 1
ATOM 1164 N N . ASP A 1 143 ? 13.065 6.947 -10.629 1.00 97.50 143 ASP A N 1
ATOM 1165 C CA . ASP A 1 143 ? 13.321 6.429 -11.974 1.00 97.50 143 ASP A CA 1
ATOM 1166 C C . ASP A 1 143 ? 13.449 4.904 -11.927 1.00 97.50 143 ASP A C 1
ATOM 1168 O O . ASP A 1 143 ? 12.811 4.184 -12.705 1.00 97.50 143 ASP A O 1
ATOM 1172 N N . GLN A 1 144 ? 14.223 4.397 -10.964 1.00 97.75 144 GLN A N 1
ATOM 1173 C CA . GLN A 1 144 ? 14.372 2.959 -10.755 1.00 97.75 144 GLN A CA 1
ATOM 1174 C C . GLN A 1 144 ? 13.063 2.317 -10.302 1.00 97.75 144 GLN A C 1
ATOM 1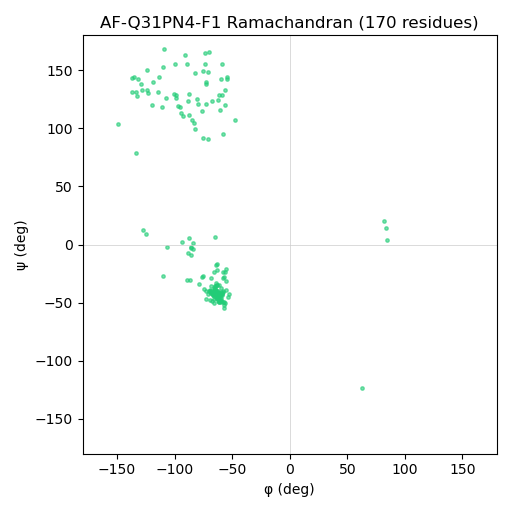176 O O . GLN A 1 144 ? 12.737 1.216 -10.757 1.00 97.75 144 GLN A O 1
ATOM 1181 N N . LEU A 1 145 ? 12.281 3.010 -9.470 1.00 97.81 145 LEU A N 1
ATOM 1182 C CA . LEU A 1 145 ? 10.959 2.555 -9.064 1.00 97.81 145 LEU A CA 1
ATOM 1183 C C . LEU A 1 145 ? 10.031 2.372 -10.268 1.00 97.81 145 LEU A C 1
ATOM 1185 O O . LEU A 1 145 ? 9.406 1.319 -10.397 1.00 97.81 145 LEU A O 1
ATOM 1189 N N . GLU A 1 146 ? 9.953 3.356 -11.163 1.00 97.69 146 GLU A N 1
ATOM 1190 C CA . GLU A 1 146 ? 9.118 3.273 -12.365 1.00 97.69 146 GLU A CA 1
ATOM 1191 C C . GLU A 1 146 ? 9.557 2.119 -13.276 1.00 97.69 146 GLU A C 1
ATOM 1193 O O . GLU A 1 146 ? 8.740 1.285 -13.673 1.00 97.69 146 GLU A O 1
ATOM 1198 N N . ILE A 1 147 ? 10.862 2.006 -13.553 1.00 97.69 147 ILE A N 1
ATOM 1199 C CA . ILE A 1 147 ? 11.410 0.923 -14.381 1.00 97.69 147 ILE A CA 1
ATOM 1200 C C . ILE A 1 147 ? 11.053 -0.442 -13.791 1.00 97.69 147 ILE A C 1
ATOM 1202 O O . ILE A 1 147 ? 10.557 -1.316 -14.509 1.00 97.69 147 ILE A O 1
ATOM 1206 N N . LYS A 1 148 ? 11.303 -0.624 -12.492 1.00 97.44 148 LYS A N 1
ATOM 1207 C CA . LYS A 1 148 ? 11.087 -1.897 -11.808 1.00 97.44 148 LYS A CA 1
ATOM 1208 C C . LYS A 1 148 ? 9.608 -2.257 -11.751 1.00 97.44 148 LYS A C 1
ATOM 1210 O O . LYS A 1 148 ? 9.249 -3.401 -12.016 1.00 97.44 148 LYS A O 1
ATOM 1215 N N . THR A 1 149 ? 8.754 -1.285 -11.446 1.00 97.50 149 THR A N 1
ATOM 1216 C CA . THR A 1 149 ? 7.308 -1.495 -11.337 1.00 97.50 149 THR A CA 1
ATOM 1217 C C . THR A 1 149 ? 6.705 -1.896 -12.676 1.00 97.50 149 THR A C 1
ATOM 1219 O O . THR A 1 149 ? 5.980 -2.889 -12.745 1.00 97.50 149 THR A O 1
ATOM 1222 N N . ARG A 1 150 ? 7.061 -1.195 -13.760 1.00 96.94 150 ARG A N 1
ATOM 1223 C CA . ARG A 1 150 ? 6.614 -1.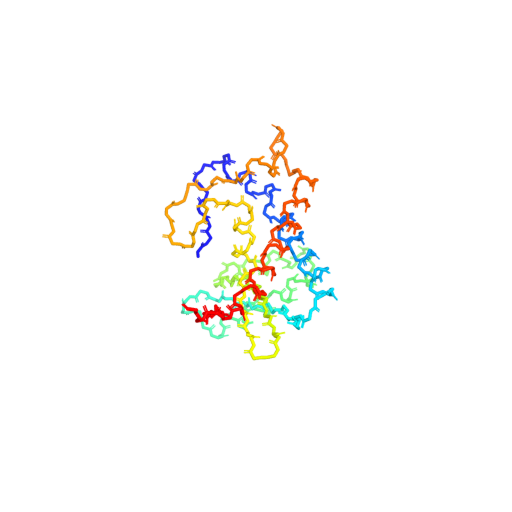553 -15.109 1.00 96.94 150 ARG A CA 1
ATOM 1224 C C . ARG A 1 150 ? 7.022 -2.979 -15.475 1.00 96.94 150 ARG A C 1
ATOM 1226 O O . ARG A 1 150 ? 6.178 -3.778 -15.869 1.00 96.94 150 ARG A O 1
ATOM 1233 N N . GLN A 1 151 ? 8.296 -3.325 -15.273 1.00 96.75 151 GLN A N 1
ATOM 1234 C CA . GLN A 1 151 ? 8.800 -4.677 -15.544 1.00 96.75 151 GLN A CA 1
ATOM 1235 C C . GLN A 1 151 ? 8.080 -5.743 -14.713 1.00 96.75 151 GLN A C 1
ATOM 1237 O O . GLN A 1 151 ? 7.779 -6.822 -15.223 1.00 96.75 151 GLN A O 1
ATOM 1242 N N . PHE A 1 152 ? 7.803 -5.458 -13.440 1.00 96.88 152 PHE A N 1
ATOM 1243 C CA . PHE A 1 152 ? 7.089 -6.368 -12.551 1.00 96.88 152 PHE A CA 1
ATOM 1244 C C . PHE A 1 152 ? 5.667 -6.649 -13.053 1.00 96.88 152 PHE A C 1
ATOM 1246 O O . PHE A 1 152 ? 5.274 -7.812 -13.158 1.00 96.88 152 PHE A O 1
ATOM 1253 N N . VAL A 1 153 ? 4.921 -5.607 -13.430 1.00 96.62 153 VAL A N 1
ATOM 1254 C CA . VAL A 1 153 ? 3.550 -5.732 -13.949 1.00 96.62 153 VAL A CA 1
ATOM 1255 C C . VAL A 1 153 ? 3.517 -6.454 -15.299 1.00 96.62 153 VAL A C 1
ATOM 1257 O O . VAL A 1 153 ? 2.710 -7.364 -15.491 1.00 96.62 153 VAL A O 1
ATOM 1260 N N . GLU A 1 154 ? 4.419 -6.111 -16.222 1.00 95.50 154 GLU A N 1
ATOM 1261 C CA . GLU A 1 154 ? 4.532 -6.789 -17.520 1.00 95.50 154 GLU A CA 1
ATOM 1262 C C . GLU A 1 154 ? 4.816 -8.289 -17.346 1.00 95.50 154 GLU A C 1
ATOM 1264 O O . GLU A 1 154 ? 4.186 -9.130 -17.991 1.00 95.50 154 GLU A O 1
ATOM 1269 N N . GLN A 1 155 ? 5.724 -8.645 -16.430 1.00 95.00 155 GLN A N 1
ATOM 1270 C CA . GLN A 1 155 ? 6.022 -10.041 -16.109 1.00 95.00 155 GLN A CA 1
ATOM 1271 C C . GLN A 1 155 ? 4.840 -10.754 -15.451 1.00 95.00 155 GLN A C 1
ATOM 1273 O O . GLN A 1 155 ? 4.604 -11.924 -15.754 1.00 95.00 155 GLN A O 1
ATOM 1278 N N . LEU A 1 156 ? 4.105 -10.079 -14.562 1.00 94.38 156 LEU A N 1
ATOM 1279 C CA . LEU A 1 156 ? 2.907 -10.629 -13.934 1.00 94.38 156 LEU A CA 1
ATOM 1280 C C . LEU A 1 156 ? 1.890 -11.036 -15.005 1.00 94.38 156 LEU A C 1
ATOM 1282 O O . LEU A 1 156 ? 1.516 -12.205 -15.063 1.00 94.38 156 LEU A O 1
ATOM 1286 N N . LEU A 1 157 ? 1.511 -10.123 -15.905 1.00 93.19 157 LEU A N 1
ATOM 1287 C CA . LEU A 1 157 ? 0.546 -10.432 -16.966 1.00 93.19 157 LEU A CA 1
ATOM 1288 C C . LEU A 1 157 ? 1.069 -11.480 -17.954 1.00 93.19 157 LEU A C 1
ATOM 1290 O O . LEU A 1 157 ? 0.311 -12.358 -18.372 1.00 93.19 157 LEU A O 1
ATOM 1294 N N . ALA A 1 158 ? 2.358 -11.437 -18.309 1.00 93.25 158 ALA A N 1
ATOM 1295 C CA . ALA A 1 158 ? 2.957 -12.447 -19.178 1.00 93.25 158 ALA A CA 1
ATOM 1296 C C . ALA A 1 158 ? 2.822 -13.860 -18.585 1.00 93.25 158 ALA A C 1
ATOM 1298 O O . ALA A 1 158 ? 2.478 -14.791 -19.314 1.00 93.25 158 ALA A O 1
ATOM 1299 N N . ARG A 1 159 ? 3.008 -14.016 -17.264 1.00 92.38 159 ARG A N 1
ATOM 1300 C CA . ARG A 1 159 ? 2.823 -15.300 -16.563 1.00 92.38 159 ARG A CA 1
ATOM 1301 C C . ARG A 1 159 ? 1.372 -15.779 -16.591 1.00 92.38 159 ARG A C 1
ATOM 1303 O O . ARG A 1 159 ? 1.139 -16.971 -16.773 1.00 92.38 159 ARG A O 1
ATOM 1310 N N . LEU A 1 160 ? 0.402 -14.874 -16.445 1.00 91.25 160 LEU A N 1
ATOM 1311 C CA . LEU A 1 160 ? -1.025 -15.223 -16.530 1.00 91.25 160 LEU A CA 1
ATOM 1312 C C . LEU A 1 160 ? -1.410 -15.703 -17.931 1.00 91.25 160 LEU A C 1
ATOM 1314 O O . LEU A 1 160 ? -2.203 -16.631 -18.080 1.00 91.25 160 LEU A O 1
ATOM 1318 N N . ASN A 1 161 ? -0.799 -15.119 -18.960 1.00 87.69 161 ASN A N 1
ATOM 1319 C CA . ASN A 1 161 ? -0.998 -15.551 -20.337 1.00 87.69 161 ASN A CA 1
ATOM 1320 C C . ASN A 1 161 ? -0.278 -16.877 -20.643 1.00 87.69 161 ASN A C 1
ATOM 1322 O O . ASN A 1 161 ? -0.843 -17.729 -21.327 1.00 87.69 161 ASN A O 1
ATOM 1326 N N . SER A 1 162 ? 0.927 -17.101 -20.109 1.00 83.88 162 SER A N 1
ATOM 1327 C CA . SER A 1 162 ? 1.680 -18.343 -20.338 1.00 83.88 162 SER A CA 1
ATOM 1328 C C . SER A 1 162 ? 1.144 -19.543 -19.556 1.00 83.88 162 SER A C 1
ATOM 1330 O O . SER A 1 162 ? 1.271 -20.673 -20.013 1.00 83.88 162 SER A O 1
ATOM 1332 N N . ALA A 1 163 ? 0.495 -19.329 -18.406 1.00 67.62 163 ALA A N 1
ATOM 1333 C CA . ALA A 1 163 ? -0.128 -20.388 -17.600 1.00 67.62 163 ALA A CA 1
ATOM 1334 C C . ALA A 1 163 ? -1.315 -21.098 -18.297 1.00 67.62 163 ALA A C 1
ATOM 1336 O O . ALA A 1 163 ? -1.996 -21.917 -17.684 1.00 67.62 163 ALA A O 1
ATOM 1337 N N . SER A 1 164 ? -1.564 -20.788 -19.574 1.00 56.06 164 SER A N 1
ATOM 1338 C CA . SER A 1 164 ? -2.665 -21.310 -20.381 1.00 56.06 164 SER A CA 1
ATOM 1339 C C . SER A 1 164 ? -2.253 -21.968 -21.701 1.00 56.06 164 SER A C 1
ATOM 1341 O O . SER A 1 164 ? -3.132 -22.333 -22.477 1.00 56.06 164 SER A O 1
ATOM 1343 N N . GLU A 1 165 ? -0.960 -22.197 -21.955 1.00 41.53 165 GLU A N 1
ATOM 1344 C CA . GLU A 1 165 ? -0.560 -23.138 -23.008 1.00 41.53 165 GLU A CA 1
ATOM 1345 C C . GLU A 1 165 ? -0.552 -24.563 -22.430 1.00 41.53 165 GLU A C 1
ATOM 1347 O O . GLU A 1 165 ? 0.343 -24.895 -21.649 1.00 41.53 165 GLU A O 1
ATOM 1352 N N . PRO A 1 166 ? -1.515 -25.445 -22.768 1.00 42.81 166 PRO A N 1
ATOM 1353 C CA . PRO A 1 166 ? -1.277 -26.866 -22.586 1.00 42.81 166 PRO A CA 1
ATOM 1354 C C . PRO A 1 166 ? -0.079 -27.232 -23.465 1.00 42.81 166 PRO A C 1
ATOM 1356 O O . PRO A 1 166 ? -0.076 -26.918 -24.658 1.00 42.81 166 PRO A O 1
ATOM 1359 N N . GLU A 1 167 ? 0.929 -27.892 -22.888 1.00 38.69 167 GLU A N 1
ATOM 1360 C CA . GLU A 1 167 ? 1.972 -28.565 -23.660 1.00 38.69 167 GLU A CA 1
ATOM 1361 C C . GLU A 1 167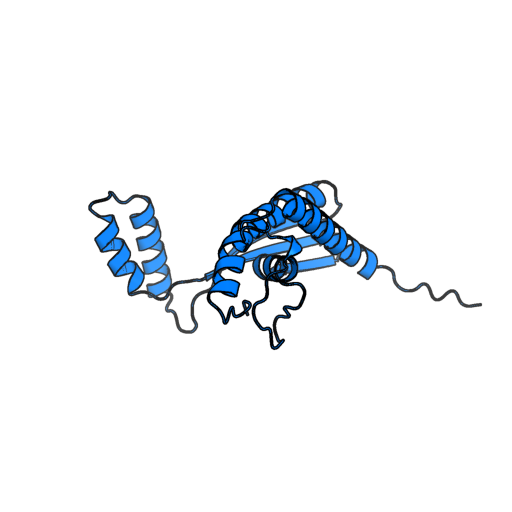 ? 1.285 -29.395 -24.749 1.00 38.69 167 GLU A C 1
ATOM 1363 O O . GLU A 1 167 ? 0.655 -30.423 -24.487 1.00 38.69 167 GLU A O 1
ATOM 1368 N N . THR A 1 168 ? 1.374 -28.936 -25.994 1.00 40.84 168 THR A N 1
ATOM 1369 C CA . THR A 1 168 ? 1.059 -29.777 -27.138 1.00 40.84 168 THR A CA 1
ATOM 1370 C C . THR A 1 168 ? 2.190 -30.786 -27.223 1.00 40.84 168 THR A C 1
ATOM 1372 O O . THR A 1 168 ? 3.231 -30.546 -27.831 1.00 40.84 168 THR A O 1
ATOM 1375 N N . VAL A 1 169 ? 1.997 -31.921 -26.546 1.00 43.62 169 VAL A N 1
ATOM 1376 C CA . VAL A 1 169 ? 2.793 -33.128 -26.748 1.00 43.62 169 VAL A CA 1
ATOM 1377 C C . VAL A 1 169 ? 2.636 -33.502 -28.220 1.00 43.62 169 VAL A C 1
ATOM 1379 O O . VAL A 1 169 ? 1.646 -34.095 -28.645 1.00 43.62 169 VAL A O 1
ATOM 1382 N N . SER A 1 170 ? 3.595 -33.047 -29.019 1.00 43.03 170 SER A N 1
ATOM 1383 C CA . SER A 1 170 ? 3.761 -33.412 -30.415 1.00 43.03 170 SER A CA 1
ATOM 1384 C C . SER A 1 170 ? 4.337 -34.820 -30.433 1.00 43.03 170 SER A C 1
ATOM 1386 O O . SER A 1 170 ? 5.546 -35.012 -30.315 1.00 43.03 170 SER A O 1
ATOM 1388 N N . ASP A 1 171 ? 3.433 -35.796 -30.489 1.00 46.12 171 ASP A N 1
ATOM 1389 C CA . ASP A 1 171 ? 3.742 -37.206 -30.704 1.00 46.12 171 ASP A CA 1
ATOM 1390 C C . ASP A 1 171 ? 4.539 -37.345 -32.016 1.00 46.12 171 ASP A C 1
ATOM 1392 O O . ASP A 1 171 ? 4.076 -36.953 -33.097 1.00 46.12 171 ASP A O 1
ATOM 1396 N N . ARG A 1 172 ? 5.761 -37.869 -31.915 1.00 40.31 172 ARG A N 1
ATOM 1397 C CA . ARG A 1 172 ? 6.570 -38.359 -33.035 1.00 40.31 172 ARG A CA 1
ATOM 1398 C C . ARG A 1 172 ? 7.189 -39.694 -32.675 1.00 40.31 172 ARG A C 1
ATOM 1400 O O . ARG A 1 172 ? 7.779 -39.783 -31.577 1.00 40.31 172 ARG A O 1
#